Protein AF-A0A8T4J8X3-F1 (afdb_monomer_lite)

pLDDT: mean 88.24, std 8.48, range [58.16, 96.88]

Structure (mmCIF, N/CA/C/O backbone):
data_AF-A0A8T4J8X3-F1
#
_entry.id   AF-A0A8T4J8X3-F1
#
loop_
_atom_site.group_PDB
_atom_site.id
_atom_site.type_symbol
_atom_site.label_atom_id
_atom_site.label_alt_id
_atom_site.label_comp_id
_atom_site.label_asym_id
_atom_site.label_entity_id
_atom_site.labe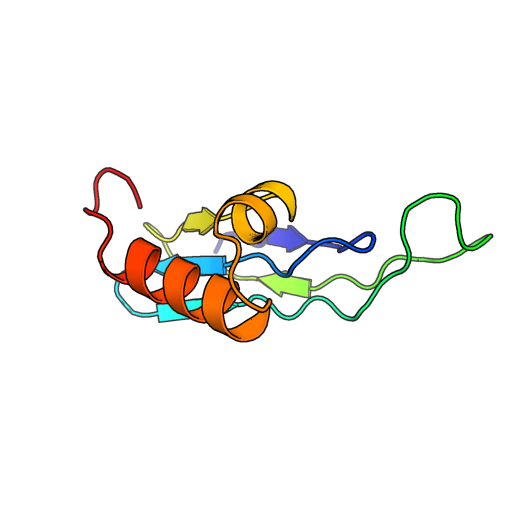l_seq_id
_a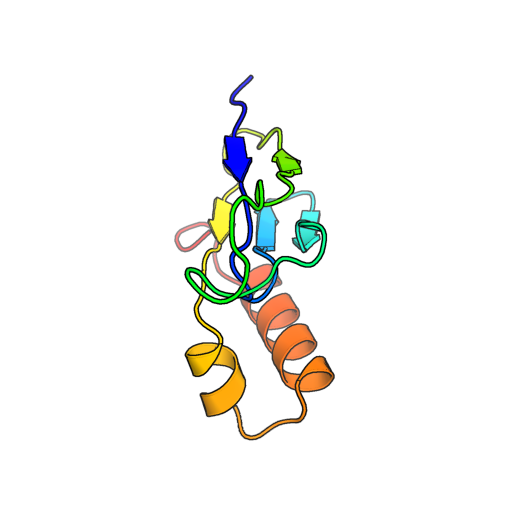tom_site.pdbx_PDB_ins_code
_atom_site.Cartn_x
_atom_site.Cartn_y
_atom_site.Cartn_z
_atom_site.occupancy
_atom_site.B_iso_or_equiv
_atom_site.auth_seq_id
_atom_site.auth_comp_id
_atom_site.auth_asym_id
_atom_site.auth_atom_id
_atom_site.pdbx_PDB_model_num
ATOM 1 N N . SER A 1 1 ? 2.745 9.680 20.879 1.00 69.75 1 SER A N 1
ATOM 2 C CA . SER A 1 1 ? 2.550 9.418 19.437 1.00 69.75 1 SER A CA 1
ATOM 3 C C . SER A 1 1 ? 3.568 8.381 18.991 1.00 69.75 1 SER A C 1
ATOM 5 O O . SER A 1 1 ? 4.690 8.410 19.484 1.00 69.75 1 SER A O 1
ATOM 7 N N . ARG A 1 2 ? 3.195 7.432 18.122 1.00 88.69 2 ARG A N 1
ATOM 8 C CA . ARG A 1 2 ? 4.164 6.519 17.491 1.00 88.69 2 ARG A CA 1
ATOM 9 C C . ARG A 1 2 ? 4.640 7.166 16.191 1.00 88.69 2 ARG A C 1
ATOM 11 O O . ARG A 1 2 ? 3.813 7.666 15.435 1.00 88.69 2 ARG A O 1
ATOM 18 N N . LYS A 1 3 ? 5.953 7.183 15.967 1.00 93.94 3 LYS A N 1
ATOM 19 C CA . LYS A 1 3 ? 6.563 7.594 14.699 1.00 93.94 3 LYS A CA 1
ATOM 20 C C . LYS A 1 3 ? 7.105 6.352 14.012 1.00 93.94 3 LYS A C 1
ATOM 22 O O . LYS A 1 3 ? 7.768 5.544 14.662 1.00 93.94 3 LYS A O 1
ATOM 27 N N . VAL A 1 4 ? 6.822 6.211 12.727 1.00 94.00 4 VAL A N 1
ATOM 28 C CA . VAL A 1 4 ? 7.400 5.172 11.878 1.00 94.00 4 VAL A CA 1
ATOM 29 C C . VAL A 1 4 ? 8.138 5.872 10.740 1.00 94.00 4 VAL A C 1
ATOM 31 O O . VAL A 1 4 ? 7.621 6.818 10.151 1.00 94.00 4 VAL A O 1
ATOM 34 N N . THR A 1 5 ? 9.357 5.427 10.457 1.00 93.19 5 THR A N 1
ATOM 35 C CA . THR A 1 5 ? 10.162 5.914 9.333 1.00 93.19 5 THR A CA 1
ATOM 36 C C . THR A 1 5 ? 10.293 4.775 8.336 1.00 93.19 5 THR A C 1
ATOM 38 O O . THR A 1 5 ? 10.696 3.674 8.713 1.00 93.19 5 THR A O 1
ATOM 41 N N . VAL A 1 6 ? 9.916 5.017 7.082 1.00 91.19 6 VAL A N 1
ATOM 42 C CA . VAL A 1 6 ? 9.904 4.003 6.019 1.00 91.19 6 VAL A CA 1
ATOM 43 C C . VAL A 1 6 ? 10.703 4.510 4.835 1.00 91.19 6 VAL A C 1
ATOM 45 O O . VAL A 1 6 ? 10.524 5.647 4.419 1.00 91.19 6 VAL A O 1
ATOM 48 N N . ALA A 1 7 ? 11.551 3.660 4.267 1.00 89.19 7 ALA A N 1
ATOM 49 C CA . ALA A 1 7 ? 12.256 3.927 3.021 1.00 89.19 7 ALA A CA 1
ATOM 50 C C . ALA A 1 7 ? 11.889 2.857 1.987 1.00 89.19 7 ALA A C 1
ATOM 52 O O . ALA A 1 7 ? 11.808 1.671 2.315 1.00 89.19 7 ALA A O 1
ATOM 53 N N . GLY A 1 8 ? 11.661 3.281 0.745 1.00 85.44 8 GLY A N 1
ATOM 54 C CA . GLY A 1 8 ? 11.455 2.377 -0.383 1.00 85.44 8 GLY A CA 1
ATOM 55 C C . GLY A 1 8 ? 12.789 1.980 -1.017 1.00 85.44 8 GLY A C 1
ATOM 56 O O . GLY A 1 8 ? 13.715 2.784 -1.083 1.00 85.44 8 GLY A O 1
ATOM 57 N N . ALA A 1 9 ? 12.888 0.753 -1.524 1.00 86.94 9 ALA A N 1
ATOM 58 C CA . ALA A 1 9 ? 14.003 0.305 -2.366 1.00 86.94 9 ALA A CA 1
ATOM 59 C C . ALA A 1 9 ? 13.447 -0.295 -3.665 1.00 86.94 9 ALA A C 1
ATOM 61 O O . ALA A 1 9 ? 13.529 -1.501 -3.892 1.00 86.94 9 ALA A O 1
ATOM 62 N N . GLY A 1 10 ? 12.753 0.533 -4.449 1.00 85.44 10 GLY A N 1
ATOM 63 C CA . GLY A 1 10 ? 12.086 0.131 -5.692 1.00 85.44 10 GLY A CA 1
ATOM 64 C C . GLY A 1 10 ? 10.773 -0.641 -5.526 1.00 85.44 10 GLY A C 1
ATOM 65 O O . GLY A 1 10 ? 10.288 -1.189 -6.505 1.00 85.44 10 GLY A O 1
ATOM 66 N N . HIS A 1 11 ? 10.212 -0.700 -4.315 1.00 88.56 11 HIS A N 1
ATOM 67 C CA . HIS A 1 11 ? 8.954 -1.402 -4.031 1.00 88.56 11 HIS A CA 1
ATOM 68 C C . HIS A 1 11 ? 7.745 -0.460 -4.094 1.00 88.56 11 HIS A C 1
ATOM 70 O O . HIS A 1 11 ? 7.892 0.750 -3.900 1.00 88.56 11 HIS A O 1
ATOM 76 N N . CYS A 1 12 ? 6.549 -1.019 -4.312 1.00 88.88 12 CYS A N 1
ATOM 77 C CA . CYS A 1 12 ? 5.296 -0.261 -4.273 1.00 88.88 12 CYS A CA 1
ATOM 78 C C . CYS A 1 12 ? 5.068 0.463 -2.926 1.00 88.88 12 CYS A C 1
ATOM 80 O O . CYS A 1 12 ? 5.478 -0.041 -1.873 1.00 88.88 12 CYS A O 1
ATOM 82 N N . PRO A 1 13 ? 4.379 1.623 -2.935 1.00 90.25 13 PRO A N 1
ATOM 83 C CA . PRO A 1 13 ? 4.148 2.416 -1.732 1.00 90.25 13 PRO A CA 1
ATOM 84 C C . PRO A 1 13 ? 3.292 1.650 -0.704 1.00 90.25 13 PRO A C 1
ATOM 86 O O . PRO A 1 13 ? 2.267 1.064 -1.080 1.00 90.25 13 PRO A O 1
ATOM 89 N N . PRO A 1 14 ? 3.654 1.670 0.595 1.00 93.38 14 PRO A N 1
ATOM 90 C CA . PRO A 1 14 ? 2.821 1.131 1.668 1.00 93.38 14 PRO A CA 1
ATOM 91 C C . PRO A 1 14 ? 1.432 1.768 1.702 1.00 93.38 14 PRO A C 1
ATOM 93 O O . PRO A 1 14 ? 1.255 2.902 1.259 1.00 93.38 14 PRO A O 1
ATOM 96 N N . LEU A 1 15 ? 0.461 1.085 2.304 1.00 94.75 15 LEU A N 1
ATOM 97 C CA . LEU A 1 15 ? -0.883 1.629 2.510 1.00 94.75 15 LEU A CA 1
ATOM 98 C C . LEU A 1 15 ? -1.156 1.791 4.009 1.00 94.75 15 LEU A C 1
ATOM 100 O O . LEU A 1 15 ? -1.088 0.822 4.758 1.00 94.75 15 LEU A O 1
ATOM 104 N N . LEU A 1 16 ? -1.462 3.005 4.458 1.00 94.69 16 LEU A N 1
ATOM 105 C CA . LEU A 1 16 ? -1.888 3.281 5.827 1.00 94.69 16 LEU A CA 1
ATOM 106 C C . LEU A 1 16 ? -3.409 3.209 5.912 1.00 94.69 16 LEU A C 1
ATOM 108 O O . LEU A 1 16 ? -4.112 3.885 5.164 1.00 94.69 16 LEU A O 1
ATOM 112 N N . VAL A 1 17 ? -3.916 2.395 6.829 1.00 94.50 17 VAL A N 1
ATOM 113 C CA . VAL A 1 17 ? -5.327 2.013 6.902 1.00 94.50 17 VAL A CA 1
ATOM 114 C C . VAL A 1 17 ? -5.845 2.274 8.304 1.00 94.50 17 VAL A C 1
ATOM 116 O O . VAL A 1 17 ? -5.235 1.863 9.286 1.00 94.50 17 VAL A O 1
ATOM 119 N N . GLY A 1 18 ? -6.993 2.928 8.405 1.00 91.75 18 GLY A N 1
ATOM 120 C CA . GLY A 1 18 ? -7.630 3.238 9.673 1.00 91.75 18 GLY A CA 1
ATOM 121 C C . GLY A 1 18 ? -9.100 3.611 9.517 1.00 91.75 18 GLY A C 1
ATOM 122 O O . GLY A 1 18 ? -9.616 3.672 8.402 1.00 91.75 18 GLY A O 1
ATOM 123 N N . PRO A 1 19 ? -9.796 3.909 10.625 1.00 87.75 19 PRO A N 1
ATOM 124 C CA . PRO A 1 19 ? -11.189 4.356 10.587 1.00 87.75 19 PRO A CA 1
ATOM 125 C C . PRO A 1 19 ? -11.399 5.663 9.809 1.00 87.75 19 PRO A C 1
ATOM 127 O O . PRO A 1 19 ? -12.467 5.876 9.247 1.00 87.75 19 PRO A O 1
ATOM 130 N N . ALA A 1 20 ? -10.390 6.539 9.792 1.00 88.50 20 ALA A N 1
ATOM 131 C CA . ALA A 1 20 ? -10.477 7.871 9.193 1.00 88.50 20 ALA A CA 1
ATOM 132 C C . ALA A 1 20 ? -9.808 7.986 7.814 1.00 88.50 20 ALA A C 1
ATOM 134 O O . ALA A 1 20 ? -10.022 8.986 7.135 1.00 88.50 20 ALA A O 1
ATOM 135 N N . ARG A 1 21 ? -8.971 7.017 7.419 1.00 91.12 21 ARG A N 1
ATOM 136 C CA . ARG A 1 21 ? -8.182 7.093 6.182 1.00 91.12 21 ARG A CA 1
ATOM 137 C C . ARG A 1 21 ? -7.807 5.726 5.631 1.00 91.12 21 ARG A C 1
ATOM 139 O O . ARG A 1 21 ? -7.699 4.741 6.356 1.00 91.12 21 ARG A O 1
ATOM 146 N N . THR A 1 22 ? -7.577 5.681 4.329 1.00 94.88 22 THR A N 1
ATOM 147 C CA . THR A 1 22 ? -6.910 4.577 3.634 1.00 94.88 22 THR A CA 1
ATOM 148 C C . THR A 1 22 ? -6.075 5.228 2.542 1.00 94.88 22 THR A C 1
ATOM 150 O O . THR A 1 22 ? -6.618 5.672 1.535 1.00 94.88 22 THR A O 1
ATOM 153 N N . GLU A 1 23 ? -4.782 5.401 2.786 1.00 94.69 23 GLU A N 1
ATOM 154 C CA . GLU A 1 23 ? -3.927 6.308 2.012 1.00 94.69 23 GLU A CA 1
ATOM 155 C C . GLU A 1 23 ? -2.593 5.646 1.700 1.00 94.69 23 GLU A C 1
ATOM 157 O O . GLU A 1 23 ? -1.991 5.003 2.562 1.00 94.69 23 GLU A O 1
ATOM 162 N N . PHE A 1 24 ? -2.127 5.794 0.460 1.00 93.44 24 PHE A N 1
ATOM 163 C CA . PHE A 1 24 ? -0.781 5.363 0.108 1.00 93.44 24 PHE A CA 1
ATOM 164 C C . PHE A 1 24 ? 0.229 6.300 0.763 1.00 93.44 24 PHE A C 1
ATOM 166 O O . PHE A 1 24 ? 0.091 7.521 0.707 1.00 93.44 24 PHE A O 1
ATOM 173 N N . VAL A 1 25 ? 1.247 5.720 1.388 1.00 91.75 25 VAL A N 1
ATOM 174 C CA . VAL A 1 25 ? 2.371 6.472 1.930 1.00 91.75 25 VAL A CA 1
ATOM 175 C C . VAL A 1 25 ? 3.314 6.767 0.775 1.00 91.75 25 VAL A C 1
ATOM 177 O O . VAL A 1 25 ? 3.970 5.860 0.258 1.00 91.75 25 VAL A O 1
ATOM 180 N N . GLU A 1 26 ? 3.388 8.033 0.376 1.00 81.50 26 GLU A N 1
ATOM 181 C CA . GLU A 1 26 ? 4.356 8.481 -0.619 1.00 81.50 26 GLU A CA 1
ATOM 182 C C . GLU A 1 26 ? 5.772 8.357 -0.056 1.00 81.50 26 GLU A C 1
ATOM 184 O O . GLU A 1 26 ? 6.246 9.180 0.724 1.00 81.50 26 GLU A O 1
ATOM 189 N N . THR A 1 27 ? 6.463 7.298 -0.461 1.00 74.94 27 THR A N 1
ATOM 190 C CA . THR A 1 27 ? 7.918 7.241 -0.393 1.00 74.94 27 THR A CA 1
ATOM 191 C C . THR A 1 27 ? 8.442 7.784 -1.711 1.00 74.94 27 THR A C 1
ATOM 193 O O . THR A 1 27 ? 8.035 7.297 -2.769 1.00 74.94 27 THR A O 1
ATOM 196 N N . THR A 1 28 ? 9.343 8.763 -1.680 1.00 74.12 28 THR A N 1
ATOM 197 C CA . THR A 1 28 ? 10.029 9.209 -2.899 1.00 74.12 28 THR A CA 1
ATOM 198 C C . THR A 1 28 ? 10.625 7.998 -3.621 1.00 74.12 28 THR A C 1
ATOM 200 O O . THR A 1 28 ? 11.150 7.082 -2.980 1.00 74.12 28 THR A O 1
ATOM 203 N N . LEU A 1 29 ? 10.518 7.978 -4.954 1.00 71.50 29 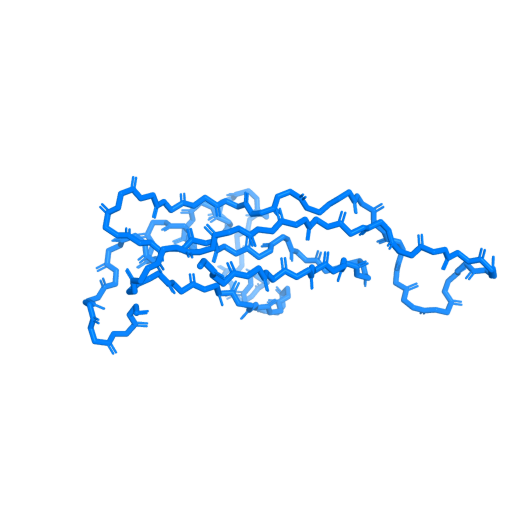LEU A N 1
ATOM 204 C CA . LEU A 1 29 ? 11.020 6.870 -5.761 1.00 71.50 29 LEU A CA 1
ATOM 205 C C . LEU A 1 29 ? 12.499 6.612 -5.441 1.00 71.50 29 LEU A C 1
ATOM 207 O O . LEU A 1 29 ? 13.318 7.530 -5.420 1.00 71.50 29 LEU A O 1
ATOM 211 N N . SER A 1 30 ? 12.831 5.350 -5.207 1.00 77.50 30 SER A N 1
ATOM 212 C CA . SER A 1 30 ? 14.174 4.907 -4.851 1.00 77.50 30 SER A CA 1
ATOM 213 C C . SER A 1 30 ? 14.521 3.683 -5.681 1.00 77.50 30 SER A C 1
ATOM 215 O O . SER A 1 30 ? 13.646 2.863 -5.967 1.00 77.50 30 SER A O 1
ATOM 217 N N . ALA A 1 31 ? 15.782 3.559 -6.081 1.00 82.75 31 ALA A N 1
ATOM 218 C CA . ALA A 1 31 ? 16.237 2.411 -6.847 1.00 82.75 31 ALA A CA 1
ATOM 219 C C . ALA A 1 31 ? 16.240 1.128 -5.988 1.00 82.75 31 ALA A C 1
ATOM 221 O O . ALA A 1 31 ? 16.374 1.198 -4.761 1.00 82.75 31 ALA A O 1
ATOM 222 N N . PRO A 1 32 ? 16.129 -0.059 -6.609 1.00 85.62 32 PRO A N 1
ATOM 223 C CA . PRO A 1 32 ? 16.424 -1.318 -5.940 1.00 85.62 32 PRO A CA 1
ATOM 224 C C . PRO A 1 32 ? 17.818 -1.319 -5.306 1.00 85.62 32 PRO A C 1
ATOM 226 O O . PRO A 1 32 ? 18.756 -0.687 -5.803 1.00 85.62 32 PRO A O 1
ATOM 229 N N . LEU A 1 33 ? 17.961 -2.069 -4.213 1.00 85.31 33 LEU A N 1
ATOM 230 C CA . LEU A 1 33 ? 19.242 -2.215 -3.524 1.00 85.31 33 LEU A CA 1
ATOM 231 C C . LEU A 1 33 ? 20.330 -2.719 -4.486 1.00 85.31 33 LEU A C 1
ATOM 233 O O . LEU A 1 33 ? 20.090 -3.607 -5.302 1.00 85.31 33 LEU A O 1
ATOM 237 N N . GLY A 1 34 ? 21.532 -2.149 -4.375 1.00 83.88 34 GLY A N 1
ATOM 238 C CA . GLY A 1 34 ? 22.688 -2.518 -5.199 1.00 83.88 34 GLY A CA 1
ATOM 239 C C . GLY A 1 34 ? 22.703 -1.930 -6.616 1.00 83.88 34 GLY A C 1
ATOM 240 O O . GLY A 1 34 ? 23.682 -2.134 -7.325 1.00 83.88 34 GLY A O 1
ATOM 241 N N . MET A 1 35 ? 21.669 -1.185 -7.030 1.00 86.00 35 MET A N 1
ATOM 242 C CA . MET A 1 35 ? 21.630 -0.543 -8.352 1.00 86.00 35 MET A CA 1
ATOM 243 C C . MET A 1 35 ? 22.429 0.768 -8.408 1.00 86.00 35 MET A C 1
ATOM 245 O O . MET A 1 35 ? 23.018 1.083 -9.439 1.00 86.00 35 MET A O 1
ATOM 249 N N . LEU A 1 36 ? 22.460 1.532 -7.311 1.00 81.50 36 LEU A N 1
ATOM 250 C CA . LEU A 1 36 ? 23.166 2.812 -7.212 1.00 81.50 36 LEU A CA 1
ATOM 251 C C . LEU A 1 36 ? 24.236 2.733 -6.116 1.00 81.50 36 LEU A C 1
ATOM 253 O O . LEU A 1 36 ? 23.951 2.306 -4.997 1.00 81.50 36 LEU A O 1
ATOM 257 N N . ALA A 1 37 ? 25.465 3.150 -6.427 1.00 75.56 37 ALA A N 1
ATOM 258 C CA . ALA A 1 37 ? 26.522 3.287 -5.429 1.00 75.56 37 ALA A CA 1
ATOM 259 C C . ALA A 1 37 ? 26.281 4.543 -4.572 1.00 75.56 37 ALA A C 1
ATOM 261 O O . ALA A 1 37 ? 25.976 5.602 -5.116 1.00 75.56 37 ALA A O 1
ATOM 262 N N . CYS A 1 38 ? 26.448 4.431 -3.249 1.00 63.47 38 CYS A N 1
ATOM 263 C CA . CYS A 1 38 ? 26.362 5.553 -2.299 1.00 63.47 38 CYS A CA 1
ATOM 264 C C . CYS A 1 38 ? 25.038 6.347 -2.355 1.00 63.47 38 CYS A C 1
ATOM 266 O O . CYS A 1 38 ? 25.045 7.573 -2.286 1.00 63.47 38 CYS A O 1
ATOM 268 N N . TRP A 1 39 ? 23.906 5.650 -2.484 1.00 70.88 39 TRP A N 1
ATOM 269 C CA . TRP A 1 39 ? 22.573 6.255 -2.471 1.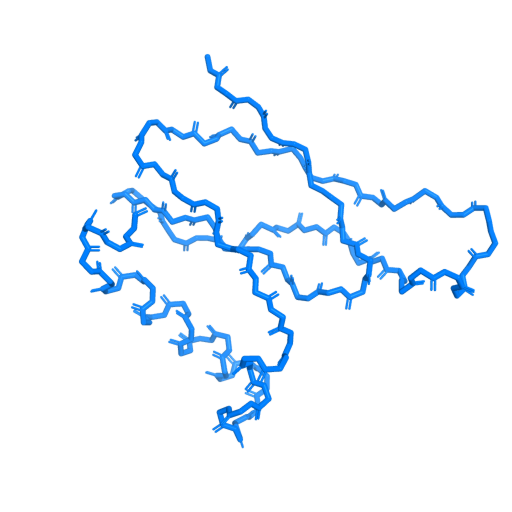00 70.88 39 TRP A CA 1
ATOM 270 C C . TRP A 1 39 ? 21.909 6.101 -1.099 1.00 70.88 39 TRP A C 1
ATOM 272 O O . TRP A 1 39 ? 21.758 4.982 -0.604 1.00 70.88 39 TRP A O 1
ATOM 282 N N . GLU A 1 40 ? 21.471 7.211 -0.505 1.00 73.56 40 GLU A N 1
ATOM 283 C CA . GLU A 1 40 ? 20.535 7.179 0.619 1.00 73.56 40 GLU A CA 1
ATOM 284 C C . GLU A 1 40 ? 19.114 7.062 0.076 1.00 73.56 40 GLU A C 1
ATOM 286 O O . GLU A 1 40 ? 18.646 7.915 -0.680 1.00 73.56 40 GLU A O 1
ATOM 291 N N . ALA A 1 41 ? 18.418 5.989 0.454 1.00 76.50 41 ALA A N 1
ATOM 292 C CA . ALA A 1 41 ? 17.024 5.835 0.081 1.00 76.50 41 ALA A CA 1
ATOM 293 C C .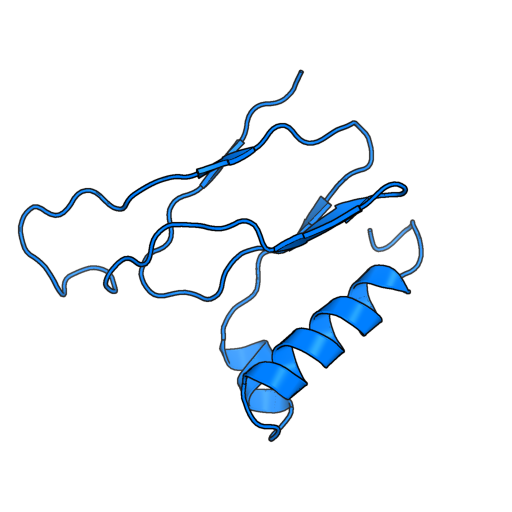 ALA A 1 41 ? 16.197 6.930 0.775 1.00 76.50 41 ALA A C 1
ATOM 295 O O . ALA A 1 41 ? 16.208 7.005 2.009 1.00 76.50 41 ALA A O 1
ATOM 296 N N . PRO A 1 42 ? 15.467 7.769 0.022 1.00 79.88 42 PRO A N 1
ATOM 297 C CA . PRO A 1 42 ? 14.600 8.759 0.631 1.00 79.88 42 PRO A CA 1
ATOM 298 C C . PRO A 1 42 ? 13.557 8.066 1.514 1.00 79.88 42 PRO A C 1
ATOM 300 O O . PRO A 1 42 ? 12.990 7.029 1.152 1.00 79.88 42 PRO A O 1
ATOM 303 N N . SER A 1 43 ? 13.333 8.640 2.694 1.00 86.44 43 SER A N 1
ATOM 304 C CA . SER A 1 43 ? 12.410 8.102 3.688 1.00 86.44 43 SER A CA 1
ATOM 305 C C . SER A 1 43 ? 11.198 9.007 3.874 1.00 86.44 43 SER A C 1
ATOM 307 O O . SER A 1 43 ? 11.277 10.224 3.717 1.00 86.44 43 SER A O 1
ATOM 309 N N . ALA A 1 44 ? 10.073 8.389 4.212 1.00 88.50 44 ALA A N 1
ATOM 310 C CA . ALA A 1 44 ? 8.857 9.048 4.645 1.00 88.50 44 ALA A CA 1
ATOM 311 C C . ALA A 1 44 ? 8.669 8.819 6.147 1.00 88.50 44 ALA A C 1
ATOM 313 O O . ALA A 1 44 ? 8.856 7.706 6.654 1.00 88.50 44 ALA A O 1
ATOM 314 N N . GLU A 1 45 ? 8.272 9.870 6.859 1.00 92.44 45 GLU A N 1
ATOM 315 C CA . GLU A 1 45 ? 7.824 9.766 8.242 1.00 92.44 45 GLU A CA 1
ATOM 316 C C . GLU A 1 45 ? 6.300 9.716 8.287 1.00 92.44 45 GLU A C 1
ATOM 318 O O . GLU A 1 45 ? 5.609 10.543 7.695 1.00 92.44 45 GLU A O 1
ATOM 323 N N . LEU A 1 46 ? 5.772 8.754 9.032 1.00 92.31 46 LEU A N 1
ATOM 324 C CA . LEU A 1 46 ? 4.347 8.608 9.289 1.00 92.31 46 LEU A CA 1
ATOM 325 C C . LEU A 1 46 ? 4.084 8.574 10.788 1.00 92.31 46 LEU A C 1
ATOM 327 O O . LEU A 1 46 ? 4.857 8.040 11.589 1.00 92.31 46 LEU A O 1
ATOM 331 N N . PHE A 1 47 ? 2.923 9.114 11.143 1.00 93.44 47 PHE A N 1
ATOM 332 C CA . PHE A 1 47 ? 2.410 9.162 12.504 1.00 93.44 47 PHE A CA 1
ATOM 333 C C . PHE A 1 47 ? 1.076 8.408 12.554 1.00 93.44 47 PHE A C 1
ATOM 335 O O . PHE A 1 47 ? 0.014 9.026 12.399 1.00 93.44 47 PHE A O 1
ATOM 342 N N . PRO A 1 48 ? 1.107 7.069 12.705 1.00 93.12 48 PRO A N 1
ATOM 343 C CA . PRO A 1 48 ? -0.104 6.284 12.868 1.00 93.12 48 PRO A CA 1
ATOM 344 C C . PRO A 1 48 ? -0.830 6.652 14.162 1.00 93.12 48 PRO A C 1
ATOM 346 O O . PRO A 1 48 ? -0.214 6.865 15.216 1.00 93.12 48 PRO A O 1
ATOM 349 N N . ARG A 1 49 ? -2.154 6.709 14.079 1.00 92.62 49 ARG A N 1
ATOM 350 C CA . ARG A 1 49 ? -3.051 6.765 15.232 1.00 92.62 49 ARG A CA 1
ATOM 351 C C . ARG A 1 49 ? -3.231 5.359 15.797 1.00 92.62 49 ARG A C 1
ATOM 353 O O . ARG A 1 49 ? -2.907 4.359 15.161 1.00 92.62 49 ARG A O 1
ATOM 360 N N . GLU A 1 50 ? -3.728 5.285 17.022 1.00 90.19 50 GLU A N 1
ATOM 361 C CA . GLU A 1 50 ? -4.073 4.002 17.625 1.00 90.19 50 GLU A CA 1
ATOM 362 C C . GLU A 1 50 ? -5.155 3.290 16.797 1.00 90.19 50 GLU A C 1
ATOM 364 O O . GLU A 1 50 ? -6.108 3.923 16.343 1.00 90.19 50 GLU A O 1
ATOM 369 N N . GLY A 1 51 ? -4.967 1.988 16.564 1.00 88.94 51 GLY A N 1
ATOM 370 C CA . GLY A 1 51 ? -5.848 1.182 15.713 1.00 88.94 51 GLY A CA 1
ATOM 371 C C . GLY A 1 51 ? -5.651 1.370 14.204 1.00 88.94 51 GLY A C 1
ATOM 372 O O . GLY A 1 51 ? -6.448 0.847 13.431 1.00 88.94 51 GLY A O 1
ATOM 373 N N . GLU A 1 52 ? -4.632 2.117 13.765 1.00 92.56 52 GLU A N 1
ATOM 374 C CA . GLU A 1 52 ? -4.238 2.152 12.355 1.00 92.56 52 GLU A CA 1
ATOM 375 C C . GLU A 1 52 ? -3.157 1.123 12.037 1.00 92.56 52 GLU A C 1
ATOM 377 O O . GLU A 1 52 ? -2.252 0.876 12.838 1.00 92.56 52 GLU A O 1
ATOM 382 N N . THR A 1 53 ? -3.207 0.614 10.810 1.00 92.62 53 THR A N 1
ATOM 383 C CA . THR A 1 53 ? -2.292 -0.401 10.299 1.00 92.62 53 THR A CA 1
ATOM 384 C C . THR A 1 53 ? -1.573 0.079 9.058 1.00 92.62 53 THR A C 1
ATOM 386 O O . THR A 1 53 ? -2.174 0.582 8.110 1.00 92.62 53 THR A O 1
ATOM 389 N N . LEU A 1 54 ? -0.255 -0.102 9.067 1.00 93.56 54 LEU A N 1
ATOM 390 C CA . LEU A 1 54 ? 0.599 0.082 7.905 1.00 93.56 54 LEU A CA 1
ATOM 391 C C . LEU A 1 54 ? 0.721 -1.251 7.162 1.00 93.56 54 LEU A C 1
ATOM 393 O O . LEU A 1 54 ? 1.427 -2.158 7.603 1.00 93.56 54 LEU A O 1
ATOM 397 N N . LEU A 1 55 ? 0.043 -1.363 6.026 1.00 94.44 55 LEU A N 1
ATOM 398 C CA . LEU A 1 55 ? 0.094 -2.530 5.161 1.00 94.44 55 LEU A CA 1
ATOM 399 C C . LEU A 1 55 ? 1.321 -2.464 4.247 1.00 94.44 55 LEU A C 1
ATOM 401 O O . LEU A 1 55 ? 1.408 -1.626 3.346 1.00 94.44 55 LEU A O 1
ATOM 405 N N . LEU A 1 56 ? 2.236 -3.407 4.465 1.00 93.81 56 LEU A N 1
ATOM 406 C CA . LEU A 1 56 ? 3.355 -3.703 3.577 1.00 93.81 56 LEU A CA 1
ATOM 407 C C . LEU A 1 56 ? 2.995 -4.899 2.698 1.00 93.81 56 LEU A C 1
ATOM 409 O O . LEU A 1 56 ? 2.466 -5.904 3.173 1.00 93.81 56 LEU A O 1
ATOM 413 N N . TYR A 1 57 ? 3.293 -4.795 1.412 1.00 93.62 57 TYR A N 1
ATOM 414 C CA . TYR A 1 57 ? 3.023 -5.838 0.433 1.00 93.62 57 TYR A CA 1
ATOM 415 C C . TYR A 1 57 ? 4.124 -5.836 -0.625 1.00 93.62 57 TYR A C 1
ATOM 417 O O . TYR A 1 57 ? 4.838 -4.852 -0.795 1.00 93.62 57 TYR A O 1
ATOM 425 N N . SER A 1 58 ? 4.279 -6.958 -1.323 1.00 91.88 58 SER A N 1
ATOM 426 C CA . SER A 1 58 ? 5.184 -7.048 -2.464 1.00 91.88 58 SER A CA 1
ATOM 427 C C . SER A 1 58 ? 4.422 -6.867 -3.767 1.00 91.88 58 SER A C 1
ATOM 429 O O . SER A 1 58 ? 3.235 -7.197 -3.866 1.00 91.88 58 SER A O 1
ATOM 431 N N . ASP A 1 59 ? 5.129 -6.436 -4.805 1.00 89.81 59 ASP A N 1
ATOM 432 C CA . ASP A 1 59 ? 4.554 -6.242 -6.135 1.00 89.81 59 ASP A CA 1
ATOM 433 C C . ASP A 1 59 ? 3.933 -7.538 -6.675 1.00 89.81 59 ASP A C 1
ATOM 435 O O . ASP A 1 59 ? 2.987 -7.501 -7.457 1.00 89.81 59 ASP A O 1
ATOM 439 N N . GLY A 1 60 ? 4.405 -8.705 -6.223 1.00 94.19 60 GLY A N 1
ATOM 440 C CA . GLY A 1 60 ? 3.818 -10.003 -6.556 1.00 94.19 60 GLY A CA 1
ATOM 441 C C . GLY A 1 60 ? 2.324 -10.109 -6.221 1.00 94.19 60 GLY A C 1
ATOM 442 O O . GLY A 1 60 ? 1.593 -10.809 -6.920 1.00 94.19 60 GLY A O 1
ATOM 443 N N . LEU A 1 61 ? 1.834 -9.390 -5.203 1.00 95.31 61 LEU A N 1
ATOM 444 C CA . LEU A 1 61 ? 0.401 -9.299 -4.907 1.00 95.31 61 LEU A CA 1
ATOM 445 C C . LEU A 1 61 ? -0.367 -8.629 -6.051 1.00 95.31 61 LEU A C 1
ATOM 447 O O . LEU A 1 61 ? -1.407 -9.138 -6.468 1.00 95.31 61 LEU A O 1
ATOM 451 N N . LEU A 1 62 ? 0.162 -7.517 -6.564 1.00 95.12 62 LEU A N 1
ATOM 452 C CA . LEU A 1 62 ? -0.448 -6.750 -7.648 1.00 95.12 62 LEU A CA 1
ATOM 453 C C . LEU A 1 62 ? -0.361 -7.511 -8.972 1.00 95.12 62 LEU A C 1
ATOM 455 O O . LEU A 1 62 ? -1.364 -7.636 -9.674 1.00 95.12 62 LEU A O 1
ATOM 459 N N . HIS A 1 63 ? 0.791 -8.120 -9.265 1.00 94.94 63 HIS A N 1
ATOM 460 C CA . HIS A 1 63 ? 0.994 -8.927 -10.471 1.00 94.94 63 HIS A CA 1
ATOM 461 C C . HIS A 1 63 ? 0.022 -10.112 -10.556 1.00 94.94 63 HIS A C 1
ATOM 463 O O . HIS A 1 63 ? -0.504 -10.401 -11.630 1.00 94.94 63 HIS A O 1
ATOM 469 N N . ARG A 1 64 ? -0.300 -10.764 -9.427 1.00 95.06 64 ARG A N 1
ATOM 470 C CA . ARG A 1 64 ? -1.271 -11.875 -9.392 1.00 95.06 64 ARG A CA 1
ATOM 471 C C . ARG A 1 64 ? -2.691 -11.480 -9.794 1.00 95.06 64 ARG A C 1
ATOM 473 O O . ARG A 1 64 ? -3.495 -12.360 -10.085 1.00 95.06 64 ARG A O 1
ATOM 480 N N . THR A 1 65 ? -3.022 -10.190 -9.819 1.00 93.69 65 THR A N 1
ATOM 481 C CA . THR A 1 65 ? -4.338 -9.740 -10.292 1.00 93.69 65 THR A CA 1
ATOM 482 C C . THR A 1 65 ? -4.504 -9.878 -11.807 1.00 93.69 65 THR A C 1
ATOM 484 O O . THR A 1 65 ? -5.641 -9.882 -12.277 1.00 93.69 65 THR A O 1
ATOM 487 N N . GLY A 1 66 ? -3.398 -9.947 -12.565 1.00 94.88 66 GLY A N 1
ATOM 488 C CA . GLY A 1 66 ? -3.389 -9.906 -14.033 1.00 94.88 66 GLY A CA 1
ATOM 489 C C . GLY A 1 66 ? -3.884 -8.582 -14.631 1.00 94.88 66 GLY A C 1
ATOM 490 O O . GLY A 1 66 ? -4.032 -8.476 -15.846 1.00 94.88 66 GLY A O 1
ATOM 491 N N . ALA A 1 67 ? -4.176 -7.582 -13.797 1.00 95.94 67 ALA A N 1
ATOM 492 C CA . ALA A 1 67 ? -4.664 -6.280 -14.219 1.00 95.94 67 ALA A CA 1
ATOM 493 C C . ALA A 1 67 ? -3.501 -5.287 -14.398 1.00 95.94 67 ALA A C 1
ATOM 495 O O . ALA A 1 67 ? -2.453 -5.454 -13.771 1.00 95.94 67 ALA A O 1
ATOM 496 N N . PRO A 1 68 ? -3.687 -4.217 -15.194 1.00 96.19 68 PRO A N 1
ATOM 497 C CA . PRO A 1 68 ? -2.767 -3.082 -15.200 1.00 96.19 68 PRO A CA 1
ATOM 498 C C . PRO A 1 68 ? -2.540 -2.529 -13.786 1.00 96.19 68 PRO A C 1
ATOM 500 O O . PRO A 1 68 ? -3.458 -2.563 -12.961 1.00 96.19 68 PRO A O 1
ATOM 503 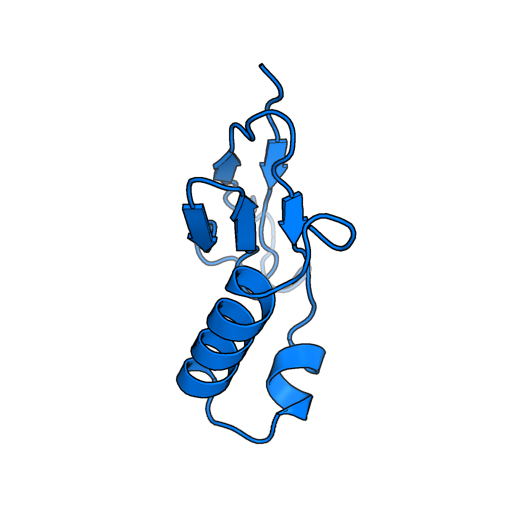N N . MET A 1 69 ? -1.342 -1.992 -13.527 1.00 91.88 69 MET A N 1
ATOM 504 C CA . MET A 1 69 ? -0.892 -1.588 -12.187 1.00 91.88 69 MET A CA 1
ATOM 505 C C . MET A 1 69 ? -1.887 -0.665 -11.471 1.00 91.88 69 MET A C 1
ATOM 507 O O . MET A 1 69 ? -2.290 -0.959 -10.348 1.00 91.88 69 MET A O 1
ATOM 511 N N . ASP A 1 70 ? -2.374 0.377 -12.147 1.00 94.19 70 ASP A N 1
ATOM 512 C CA . ASP A 1 70 ? -3.327 1.334 -11.566 1.00 94.19 70 ASP A CA 1
ATOM 513 C C . ASP A 1 70 ? -4.627 0.656 -11.117 1.00 94.19 70 ASP A C 1
ATOM 515 O O . ASP A 1 70 ? -5.171 0.939 -10.048 1.00 94.19 70 ASP A O 1
ATOM 519 N N . ARG A 1 71 ? -5.110 -0.313 -11.904 1.00 96.88 71 ARG A N 1
ATOM 520 C CA . ARG A 1 71 ? -6.314 -1.084 -11.576 1.00 96.88 71 ARG A CA 1
ATOM 521 C C . ARG A 1 71 ? -6.056 -2.068 -10.436 1.00 96.88 71 ARG A C 1
ATOM 523 O O . ARG A 1 71 ? -6.948 -2.286 -9.616 1.00 96.88 71 ARG A O 1
ATOM 530 N N . ALA A 1 72 ? -4.867 -2.663 -10.379 1.00 96.38 72 ALA A N 1
ATOM 531 C CA . ALA A 1 72 ? -4.462 -3.538 -9.284 1.00 96.38 72 ALA A CA 1
ATOM 532 C C . ALA A 1 72 ? -4.363 -2.763 -7.959 1.00 96.38 72 ALA A C 1
ATOM 534 O O . ALA A 1 72 ? -4.908 -3.218 -6.952 1.00 96.38 72 ALA A O 1
ATOM 535 N N . LEU A 1 73 ? -3.760 -1.570 -7.975 1.00 95.25 73 LEU A N 1
ATOM 536 C CA . LEU A 1 73 ? -3.667 -0.665 -6.825 1.00 95.25 73 LEU A CA 1
ATOM 537 C C . LEU A 1 73 ? -5.045 -0.185 -6.363 1.00 95.25 73 LEU A C 1
ATOM 539 O O . LEU A 1 73 ? -5.351 -0.284 -5.176 1.00 95.25 73 LEU A O 1
ATOM 543 N N . ALA A 1 74 ? -5.909 0.251 -7.284 1.00 95.62 74 ALA A N 1
ATOM 544 C CA . ALA A 1 74 ? -7.278 0.654 -6.953 1.00 95.62 74 ALA A CA 1
ATOM 545 C C . ALA A 1 74 ? -8.077 -0.496 -6.316 1.00 95.62 74 ALA A C 1
ATOM 547 O O . ALA A 1 74 ? -8.827 -0.299 -5.360 1.00 95.62 74 ALA A O 1
ATOM 548 N N . ARG A 1 75 ? -7.888 -1.725 -6.811 1.00 95.81 75 ARG A N 1
ATOM 549 C CA . ARG A 1 75 ? -8.531 -2.916 -6.247 1.00 95.81 75 ARG A CA 1
ATOM 550 C C . ARG A 1 75 ? -7.983 -3.273 -4.866 1.00 95.81 75 ARG A C 1
ATOM 552 O O . ARG A 1 75 ? -8.776 -3.639 -4.001 1.00 95.81 75 ARG A O 1
ATOM 559 N N . LEU A 1 76 ? -6.667 -3.183 -4.656 1.00 95.88 76 LEU A N 1
ATOM 560 C CA . LEU A 1 76 ? -6.046 -3.378 -3.343 1.00 95.88 76 LEU A CA 1
ATOM 561 C C . LEU A 1 76 ? -6.602 -2.367 -2.339 1.00 95.88 76 LEU A C 1
ATOM 563 O O . LEU A 1 76 ? -7.061 -2.760 -1.271 1.00 95.88 76 LEU A O 1
ATOM 567 N N . HIS A 1 77 ? -6.615 -1.088 -2.715 1.00 96.12 77 HIS A N 1
ATOM 568 C CA . HIS A 1 77 ? -7.142 -0.001 -1.895 1.00 96.12 77 HIS A CA 1
ATOM 569 C C . HIS A 1 77 ? -8.588 -0.271 -1.464 1.00 96.12 77 HIS A C 1
ATOM 571 O O . HIS A 1 77 ? -8.870 -0.314 -0.268 1.00 96.12 77 HIS A O 1
ATOM 577 N N . ALA A 1 78 ? -9.474 -0.573 -2.418 1.00 95.38 78 ALA A N 1
ATOM 578 C CA . ALA A 1 78 ? -10.874 -0.878 -2.132 1.00 95.38 78 ALA A CA 1
ATOM 579 C C . ALA A 1 78 ? -11.038 -2.113 -1.227 1.00 95.38 78 ALA A C 1
ATOM 581 O O . ALA A 1 78 ? -11.820 -2.090 -0.278 1.00 95.38 78 ALA A O 1
ATOM 582 N N . ALA A 1 79 ? -10.286 -3.187 -1.488 1.00 94.50 79 ALA A N 1
ATOM 583 C CA . ALA A 1 79 ? -10.353 -4.407 -0.685 1.00 94.50 79 ALA A CA 1
ATOM 584 C C . ALA A 1 79 ? -9.934 -4.161 0.771 1.00 94.50 79 ALA A C 1
ATOM 586 O O . ALA A 1 79 ? -10.563 -4.671 1.696 1.00 94.50 79 ALA A O 1
ATOM 587 N N . VAL A 1 80 ? -8.892 -3.356 0.973 1.00 94.19 80 VAL A N 1
ATOM 588 C CA . VAL A 1 80 ? -8.363 -3.031 2.298 1.00 94.19 80 VAL A CA 1
ATOM 589 C C . VAL A 1 80 ? -9.272 -2.050 3.043 1.00 94.19 80 VAL A C 1
ATOM 591 O O . VAL A 1 80 ? -9.523 -2.243 4.232 1.00 94.19 80 VAL A O 1
ATOM 594 N N . ALA A 1 81 ? -9.842 -1.059 2.353 1.00 92.62 81 ALA A N 1
ATOM 595 C CA . ALA A 1 81 ? -10.826 -0.141 2.931 1.00 92.62 81 ALA A CA 1
ATOM 596 C C . ALA A 1 81 ? -12.068 -0.885 3.463 1.00 92.62 81 ALA A C 1
ATOM 598 O O . ALA A 1 81 ? -12.631 -0.517 4.497 1.00 92.62 81 ALA A O 1
ATOM 599 N N . CYS A 1 82 ? -12.469 -1.966 2.788 1.00 90.75 82 CYS A N 1
ATOM 600 C CA . CYS A 1 82 ? -13.593 -2.814 3.185 1.00 90.75 82 CYS A CA 1
ATOM 601 C C . CYS A 1 82 ? -13.220 -3.959 4.146 1.00 90.75 82 CYS A C 1
ATOM 603 O O . CYS A 1 82 ? -14.114 -4.692 4.574 1.00 90.75 82 CYS A O 1
ATOM 605 N N . ALA A 1 83 ? -11.943 -4.143 4.496 1.00 87.88 83 ALA A N 1
ATOM 606 C CA . ALA A 1 83 ? -11.521 -5.239 5.366 1.00 87.88 83 ALA A CA 1
ATOM 607 C C . ALA A 1 83 ? -12.156 -5.113 6.767 1.00 87.88 83 ALA A C 1
ATOM 609 O O . ALA A 1 83 ? -12.359 -3.998 7.255 1.00 87.88 83 ALA A O 1
ATOM 610 N N . PRO A 1 84 ? -12.486 -6.212 7.462 1.00 82.12 84 PRO A N 1
ATOM 611 C CA . PRO A 1 84 ? -13.043 -6.117 8.805 1.00 82.12 84 PRO A CA 1
ATOM 612 C C . PRO A 1 84 ? -11.999 -5.596 9.815 1.00 82.12 84 PRO A C 1
ATOM 614 O O . PRO A 1 84 ? -10.808 -5.844 9.627 1.00 82.12 84 PRO A O 1
ATOM 617 N N . PRO A 1 85 ? -12.413 -4.928 10.913 1.00 75.19 85 PRO A N 1
ATOM 618 C CA . PRO A 1 85 ? -11.499 -4.375 11.924 1.00 75.19 85 PRO A CA 1
ATOM 619 C C . PRO A 1 85 ? -10.612 -5.394 12.649 1.00 75.19 85 PRO A C 1
ATOM 621 O O . PRO A 1 85 ? -9.730 -5.001 13.384 1.00 75.19 85 PRO A O 1
ATOM 624 N N . VAL A 1 86 ? -10.879 -6.696 12.504 1.00 71.94 86 VAL A N 1
ATOM 625 C CA . VAL A 1 86 ? -10.026 -7.764 13.057 1.00 71.94 86 VAL A CA 1
ATOM 626 C C . VAL A 1 86 ? -8.811 -8.062 12.165 1.00 71.94 86 VAL A C 1
ATOM 628 O O . VAL A 1 86 ? -7.865 -8.708 12.598 1.00 71.94 86 VAL A O 1
ATOM 631 N N . VAL A 1 87 ? -8.872 -7.634 10.899 1.00 67.81 87 VAL A N 1
ATOM 632 C CA . VAL A 1 87 ? -7.827 -7.818 9.877 1.00 67.81 87 VAL A CA 1
ATOM 633 C C . VAL A 1 87 ? -7.109 -6.496 9.576 1.00 67.81 87 VAL A C 1
ATOM 635 O O . VAL A 1 87 ? -6.016 -6.511 9.014 1.00 67.81 87 VAL A O 1
ATOM 638 N N . ARG A 1 88 ? -7.731 -5.365 9.933 1.00 58.16 88 ARG A N 1
ATOM 639 C CA . ARG A 1 88 ? -7.093 -4.050 10.013 1.00 58.16 88 ARG A CA 1
ATOM 640 C C . ARG A 1 88 ? -6.434 -3.908 11.368 1.00 58.16 88 ARG A C 1
ATOM 642 O O . ARG A 1 88 ? -5.311 -3.389 11.368 1.00 58.16 88 ARG A O 1
#

InterPro domains:
  IPR001932 PPM-type phosphatase-like domain [PF07228] (1-79)
  IPR036457 PPM-type phosphatase-like domain superfamily [G3DSA:3.60.40.10] (1-85)
  IPR052016 Bacterial Sigma Factor Regulator [PTHR43156] (1-81)

Sequence (88 aa):
SRKVTVAGAGHCPPLLVGPARTEFVETTLSAPLGMLACWEAPSAELFPREGETLLLYSDGLLHRTGAPMDRALARLHAAVACAPPVVR

Foldseek 3Di:
DDKDKDFDAQWAFKWKDDPVDTDGQDQDGHHHPPPDPPDDGGIDMDDDDPLIDTDDDGCVQLVVVVDPNVVSVVVVSVCRNPDDSVVD

Radius of gyration: 14.14 Å; chains: 1; bounding box: 40×22×35 Å

Secondary structure (DSSP, 8-state):
---EEEE-SSPPPPEEE-SS-EEE--PPP-PPTTSSTTPPPPEEEE-PPTT-EEE---HHHHHTT-S-HHHHHHHHHHHHHTS-TTT-

Organism: NCBI:txid299421